Protein AF-A0A947DKU6-F1 (afdb_monomer_lite)

pLDDT: mean 85.79, std 15.65, range [37.53, 97.75]

Foldseek 3Di:
DDDDDDPDDPPPPPVPQDFFDDDPDPLLVVLLVLLLVLLCVLVVDDDPHSRSVLSVQADPDPVSVVSQLVSLLSSLLSCVVVVDDLVSSLSNSCSTSSNRNVPVPDDPVRCVVCVVVSSVSSSVSNVVSVVVVVVVVVCVVVVPD

Organism: NCBI:txid1967444

Radius of gyration: 19.75 Å; chains: 1; bounding box: 64×48×49 Å

Secondary structure (DSSP, 8-state):
------------------PPPPPSSHHHHHHHHHHHHHHHHHHT---SSHHHHHHHH--SSTTTHHHHHHHHHHHHHHHHHTT--HHHHHHHHTTSHHHHHHHHT--HHHHHHHHHHHHHHHHHHHHHHHHHHHHHHHHHHHT--

Sequence (145 aa):
MAKSPKAGKETTSEEALLLPREPDTEKGQQAREQYLVLAKAALRVNFEDYQTLFQAYASEDPEDQQTAQQLDRTVAQVALQAGHSPRQVIQFVAQGPYVQCETRAQSPEEKKAALPKLLHYAKTQVDTAQKQRYTEYANAVTGKI

Structure (mmCIF, N/CA/C/O backbone):
data_AF-A0A947DKU6-F1
#
_entry.id   AF-A0A947DKU6-F1
#
loop_
_atom_site.group_PDB
_atom_site.id
_atom_site.type_symbol
_atom_site.label_atom_id
_atom_site.label_alt_id
_atom_site.label_comp_id
_atom_site.label_asym_id
_atom_site.label_entity_id
_atom_site.label_seq_id
_atom_site.pdbx_PDB_ins_code
_atom_site.Cartn_x
_atom_site.Cartn_y
_atom_site.Cartn_z
_atom_site.occupancy
_atom_site.B_iso_or_equiv
_atom_site.auth_seq_id
_atom_site.auth_comp_id
_atom_site.auth_asym_id
_atom_site.auth_atom_id
_atom_site.pdbx_PDB_model_num
ATOM 1 N N . MET A 1 1 ? 51.455 34.881 -19.387 1.00 43.91 1 MET A N 1
ATOM 2 C CA . MET A 1 1 ? 50.533 34.286 -18.397 1.00 43.91 1 MET A CA 1
ATOM 3 C C . MET A 1 1 ? 49.119 34.708 -18.749 1.00 43.91 1 MET A C 1
ATOM 5 O O . MET A 1 1 ? 48.793 35.871 -18.569 1.00 43.91 1 MET A O 1
ATOM 9 N N . ALA A 1 2 ? 48.314 33.801 -19.295 1.00 40.31 2 ALA A N 1
ATOM 10 C CA . ALA A 1 2 ? 46.903 34.047 -19.571 1.00 40.31 2 ALA A CA 1
ATOM 11 C C . ALA A 1 2 ? 46.088 33.027 -18.769 1.00 40.31 2 ALA A C 1
ATOM 13 O O . ALA A 1 2 ? 46.203 31.824 -18.988 1.00 40.31 2 ALA A O 1
ATOM 14 N N . LYS A 1 3 ? 45.325 33.519 -17.787 1.00 47.53 3 LYS A N 1
ATOM 15 C CA . LYS A 1 3 ? 44.269 32.754 -17.120 1.00 47.53 3 LYS A CA 1
ATOM 16 C C . LYS A 1 3 ? 43.118 32.594 -18.112 1.00 47.53 3 LYS A C 1
ATOM 18 O O . LYS A 1 3 ? 42.716 33.565 -18.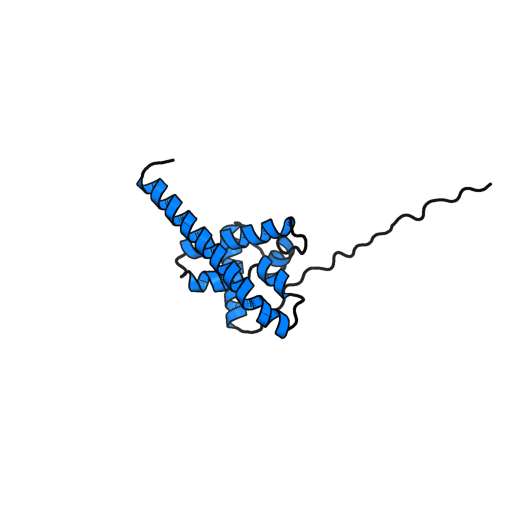745 1.00 47.53 3 LYS A O 1
ATOM 23 N N . SER A 1 4 ? 42.571 31.393 -18.215 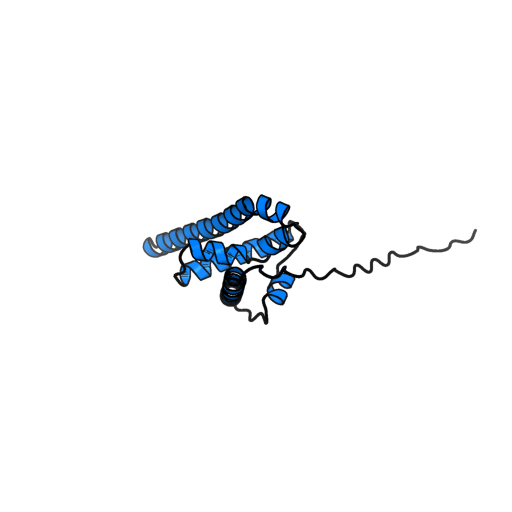1.00 43.34 4 SER A N 1
ATOM 24 C CA . SER A 1 4 ? 41.264 31.147 -18.824 1.00 43.34 4 SER A CA 1
ATOM 25 C C . SER A 1 4 ? 40.471 30.166 -17.960 1.00 43.34 4 SER A C 1
ATOM 27 O O . SER A 1 4 ? 41.077 29.416 -17.189 1.00 43.34 4 SER A O 1
ATOM 29 N N . PRO A 1 5 ? 39.134 30.281 -17.969 1.00 46.38 5 PRO A N 1
ATOM 30 C CA . PRO A 1 5 ? 38.310 30.059 -16.793 1.00 46.38 5 PRO A CA 1
ATOM 31 C C . PRO A 1 5 ? 37.627 28.689 -16.772 1.00 46.38 5 PRO A C 1
ATOM 33 O O . PRO A 1 5 ? 37.525 27.996 -17.778 1.00 46.38 5 PRO A O 1
ATOM 36 N N . LYS A 1 6 ? 37.157 28.346 -15.566 1.00 47.34 6 LYS A N 1
ATOM 37 C CA . LYS A 1 6 ? 36.230 27.264 -15.207 1.00 47.34 6 LYS A CA 1
ATOM 38 C C . LYS A 1 6 ? 35.269 26.876 -16.342 1.00 47.34 6 LYS A C 1
ATOM 40 O O . LYS A 1 6 ? 34.388 27.659 -16.684 1.00 47.34 6 LYS A O 1
ATOM 45 N N . ALA A 1 7 ? 35.358 25.627 -16.794 1.00 44.19 7 ALA A N 1
ATOM 46 C CA . ALA A 1 7 ? 34.218 24.934 -17.379 1.00 44.19 7 ALA A CA 1
ATOM 47 C C . ALA A 1 7 ? 33.264 24.566 -16.232 1.00 44.19 7 ALA A C 1
ATOM 49 O O . ALA A 1 7 ? 33.600 23.767 -15.352 1.00 44.19 7 ALA A O 1
ATOM 50 N N . GLY A 1 8 ? 32.124 25.254 -16.184 1.00 37.94 8 GLY A N 1
ATOM 51 C CA . GLY A 1 8 ? 31.029 24.951 -15.277 1.00 37.94 8 GLY A CA 1
ATOM 52 C C . GLY A 1 8 ? 30.414 23.600 -15.623 1.00 37.94 8 GLY A C 1
ATOM 53 O O . GLY A 1 8 ? 30.240 23.268 -16.790 1.00 37.94 8 GLY A O 1
ATOM 54 N N . LYS A 1 9 ? 30.113 22.827 -14.580 1.00 46.19 9 LYS A N 1
ATOM 55 C CA . LYS A 1 9 ? 29.229 21.666 -14.636 1.00 46.19 9 LYS A CA 1
ATOM 56 C C . LYS A 1 9 ? 27.853 22.126 -15.120 1.00 46.19 9 LYS A C 1
ATOM 58 O O . LYS A 1 9 ? 27.138 22.765 -14.356 1.00 46.19 9 LYS A O 1
ATOM 63 N N . GLU A 1 10 ? 27.477 21.766 -16.335 1.00 37.53 10 GLU A N 1
ATOM 64 C CA . GLU A 1 10 ? 26.069 21.648 -16.708 1.00 37.53 10 GLU A CA 1
ATOM 65 C C . GLU A 1 10 ? 25.653 20.205 -16.417 1.00 37.53 10 GLU A C 1
ATOM 67 O O . GLU A 1 10 ? 25.705 19.318 -17.262 1.00 37.53 10 GLU A O 1
ATOM 72 N N . THR A 1 11 ? 25.321 19.942 -15.153 1.00 42.22 11 THR A N 1
ATOM 73 C CA . THR A 1 11 ? 24.482 18.800 -14.788 1.00 42.22 11 THR A CA 1
ATOM 74 C C . THR A 1 11 ? 23.055 19.147 -15.185 1.00 42.22 11 THR A C 1
ATOM 76 O O . THR A 1 11 ? 22.275 19.622 -14.363 1.00 42.22 11 THR A O 1
ATOM 79 N N . THR A 1 12 ? 22.716 18.931 -16.452 1.00 39.84 12 THR A N 1
ATOM 80 C CA . THR A 1 12 ? 21.324 18.707 -16.843 1.00 39.84 12 THR A CA 1
ATOM 81 C C . THR A 1 12 ? 21.003 17.271 -16.444 1.00 39.84 12 THR A C 1
ATOM 83 O O . THR A 1 12 ? 21.076 16.352 -17.254 1.00 39.84 12 THR A O 1
ATOM 86 N N . SER A 1 13 ? 20.752 17.059 -15.150 1.00 43.56 13 SER A N 1
ATOM 87 C CA . SER A 1 13 ? 20.073 15.850 -14.697 1.00 43.56 13 SER A CA 1
ATOM 88 C C . SER A 1 13 ? 18.640 15.977 -15.189 1.00 43.56 13 SER A C 1
ATOM 90 O O . SER A 1 13 ? 17.803 16.600 -14.545 1.00 43.56 13 SER A O 1
ATOM 92 N N . GLU A 1 14 ? 18.393 15.478 -16.394 1.00 43.66 14 GLU A N 1
ATOM 93 C CA . GLU A 1 14 ? 17.062 15.082 -16.823 1.00 43.66 14 GLU A CA 1
ATOM 94 C C . GLU A 1 14 ? 16.603 14.046 -15.792 1.00 43.66 14 GLU A C 1
ATOM 96 O O . GLU A 1 14 ? 17.070 12.908 -15.789 1.00 43.66 14 GLU A O 1
ATOM 101 N N . GLU A 1 15 ? 15.841 14.500 -14.798 1.00 51.62 15 GLU A N 1
ATOM 102 C CA . GLU A 1 15 ? 15.325 13.668 -13.719 1.00 51.62 15 GLU A CA 1
ATOM 103 C C . GLU A 1 15 ? 14.424 12.624 -14.376 1.00 51.62 15 GLU A C 1
ATOM 105 O O . GLU A 1 15 ? 13.306 12.915 -14.803 1.00 51.62 15 GLU A O 1
ATOM 110 N N . ALA A 1 16 ? 14.984 11.435 -14.607 1.00 61.72 16 ALA A N 1
ATOM 111 C CA . ALA A 1 16 ? 14.320 10.376 -15.339 1.00 61.72 16 ALA A CA 1
ATOM 112 C C . ALA A 1 16 ? 13.010 10.054 -14.620 1.00 61.72 16 ALA A C 1
ATOM 114 O O . ALA A 1 16 ? 13.023 9.521 -13.511 1.00 61.72 16 ALA A O 1
ATOM 115 N N . LEU A 1 17 ? 11.882 10.402 -15.245 1.00 72.50 17 LEU A N 1
ATOM 116 C CA . LEU A 1 17 ? 10.562 10.248 -14.645 1.00 72.50 17 LEU A CA 1
ATOM 117 C C . LEU A 1 17 ? 10.381 8.805 -14.156 1.00 72.50 17 LEU A C 1
ATOM 119 O O . LEU A 1 17 ? 10.404 7.850 -14.941 1.00 72.50 17 LEU A O 1
ATOM 123 N N . LEU A 1 18 ? 10.198 8.642 -12.843 1.00 82.44 18 LEU A N 1
ATOM 124 C CA . LEU A 1 18 ? 9.899 7.350 -12.242 1.00 82.44 18 LEU A CA 1
ATOM 125 C C . LEU A 1 18 ? 8.496 6.928 -12.688 1.00 82.44 18 LEU A C 1
ATOM 127 O O . LEU A 1 18 ? 7.486 7.478 -12.254 1.00 82.44 18 LEU A O 1
ATOM 131 N N . LEU A 1 19 ? 8.435 5.952 -13.592 1.00 88.06 19 LEU A N 1
ATOM 132 C CA . LEU A 1 19 ? 7.178 5.397 -14.083 1.00 88.06 19 LEU A CA 1
ATOM 133 C C . LEU A 1 19 ? 6.838 4.100 -13.347 1.00 88.06 19 LEU A C 1
ATOM 135 O O . LEU A 1 19 ? 7.703 3.220 -13.246 1.00 88.06 19 LEU A O 1
ATOM 139 N N . PRO A 1 20 ? 5.594 3.943 -12.861 1.00 86.62 20 PRO A N 1
ATOM 140 C CA . PRO A 1 20 ? 5.172 2.690 -12.268 1.00 86.62 20 PRO A CA 1
ATOM 141 C C . PRO A 1 20 ? 5.102 1.607 -13.343 1.00 86.62 20 PRO A C 1
ATOM 143 O O . PRO A 1 20 ? 4.713 1.847 -14.485 1.00 86.62 20 PRO A O 1
ATOM 146 N N . ARG A 1 21 ? 5.436 0.375 -12.967 1.00 84.75 21 ARG A N 1
ATOM 147 C CA . ARG A 1 21 ? 5.227 -0.781 -13.840 1.00 84.75 21 ARG A CA 1
ATOM 148 C C . ARG A 1 21 ? 3.734 -1.088 -13.942 1.00 84.75 21 ARG A C 1
ATOM 150 O O . ARG A 1 21 ? 3.037 -1.028 -12.934 1.00 84.75 21 ARG A O 1
ATOM 157 N N . GLU A 1 22 ? 3.232 -1.467 -15.111 1.00 87.12 22 GLU A N 1
ATOM 158 C CA . GLU A 1 22 ? 1.838 -1.913 -15.252 1.00 87.12 22 GLU A CA 1
ATOM 159 C C . GLU A 1 22 ? 1.583 -3.253 -14.535 1.00 87.12 22 GLU A C 1
ATOM 161 O O . GLU A 1 22 ? 2.469 -4.118 -14.515 1.00 87.12 22 GLU A O 1
ATOM 166 N N . PRO A 1 23 ? 0.406 -3.472 -13.917 1.00 88.50 23 PRO A N 1
ATOM 167 C CA . PRO A 1 23 ? 0.100 -4.745 -13.284 1.00 88.50 23 PRO A CA 1
ATOM 168 C C . PRO A 1 23 ? -0.060 -5.832 -14.346 1.00 88.50 23 PRO A C 1
ATOM 170 O O . PRO A 1 23 ? -0.807 -5.675 -15.306 1.00 88.50 23 PRO A O 1
ATOM 173 N N . ASP A 1 24 ? 0.567 -6.987 -14.119 1.00 87.12 24 ASP A N 1
ATOM 174 C CA . ASP A 1 24 ? 0.545 -8.101 -15.077 1.00 87.12 24 ASP A CA 1
ATOM 175 C C . ASP A 1 24 ? -0.822 -8.839 -15.118 1.00 87.12 24 ASP A C 1
ATOM 177 O O . ASP A 1 24 ? -1.012 -9.764 -15.905 1.00 87.12 24 ASP A O 1
ATOM 181 N N . THR A 1 25 ? -1.771 -8.497 -14.232 1.00 91.31 25 THR A N 1
ATOM 182 C CA . THR A 1 25 ? -3.065 -9.194 -14.085 1.00 91.31 25 THR A CA 1
ATOM 183 C C . THR A 1 25 ? -4.204 -8.230 -13.758 1.00 91.31 25 THR A C 1
ATOM 185 O O . THR A 1 25 ? -3.990 -7.230 -13.074 1.00 91.31 25 THR A O 1
ATOM 188 N N . GLU A 1 26 ? -5.435 -8.594 -14.131 1.00 93.00 26 GLU A N 1
ATOM 189 C CA . GLU A 1 26 ? -6.659 -7.841 -13.801 1.00 93.00 26 GLU A CA 1
ATOM 190 C C . GLU A 1 26 ? -6.831 -7.639 -12.286 1.00 93.00 26 GLU A C 1
ATOM 192 O O . GLU A 1 26 ? -7.139 -6.548 -11.819 1.00 93.00 26 GLU A O 1
ATOM 197 N N . LYS A 1 27 ? -6.534 -8.667 -11.478 1.00 91.19 27 LYS A N 1
ATOM 198 C CA . LYS A 1 27 ? -6.553 -8.543 -10.010 1.00 91.19 27 LYS A CA 1
ATOM 199 C C . LYS A 1 27 ? -5.544 -7.511 -9.503 1.00 91.19 27 LYS A C 1
ATOM 201 O O . LYS A 1 27 ? -5.812 -6.833 -8.516 1.00 91.19 27 LYS A O 1
ATOM 206 N N . GLY A 1 28 ? -4.387 -7.403 -10.158 1.00 91.81 28 GLY A N 1
ATOM 207 C CA . GLY A 1 28 ? -3.390 -6.375 -9.864 1.00 91.81 28 GLY A CA 1
ATOM 208 C C . GLY A 1 28 ? -3.879 -4.972 -10.226 1.00 91.81 28 GLY A C 1
ATOM 209 O O . GLY A 1 28 ? -3.681 -4.048 -9.443 1.00 91.81 28 GLY A O 1
ATOM 210 N N . GLN A 1 29 ? -4.571 -4.829 -11.360 1.00 94.94 29 GLN A N 1
ATOM 211 C CA . GLN A 1 29 ? -5.202 -3.570 -11.777 1.00 94.94 29 GLN A CA 1
ATOM 212 C C . GLN A 1 29 ? -6.271 -3.129 -10.776 1.00 94.94 29 GLN A C 1
ATOM 214 O O . GLN A 1 29 ? -6.179 -2.034 -10.229 1.00 94.94 29 GLN A O 1
ATOM 219 N N . GLN A 1 30 ? -7.193 -4.024 -10.416 1.00 96.12 30 GLN A N 1
ATOM 220 C CA . GLN A 1 30 ? -8.218 -3.748 -9.406 1.00 96.12 30 GLN A CA 1
ATOM 221 C C . GLN A 1 30 ? -7.596 -3.363 -8.057 1.00 96.12 30 GLN A C 1
ATOM 223 O O . GLN A 1 30 ? -8.024 -2.402 -7.426 1.00 96.12 30 GLN A O 1
ATOM 228 N N . ALA A 1 31 ? -6.555 -4.071 -7.605 1.00 95.38 31 ALA A N 1
ATOM 229 C CA . ALA A 1 31 ? -5.871 -3.726 -6.359 1.00 95.38 31 ALA A CA 1
ATOM 230 C C . ALA A 1 31 ? -5.218 -2.333 -6.414 1.00 95.38 31 ALA A C 1
ATOM 232 O O . ALA A 1 31 ? -5.214 -1.629 -5.404 1.00 95.38 31 ALA A O 1
ATOM 233 N N . ARG A 1 32 ? -4.691 -1.923 -7.575 1.00 96.38 32 ARG A N 1
ATOM 234 C CA . ARG A 1 32 ? -4.090 -0.599 -7.785 1.00 96.38 32 ARG A CA 1
ATOM 235 C C . ARG A 1 32 ? -5.140 0.503 -7.774 1.00 96.38 32 ARG A C 1
ATOM 237 O O . ARG A 1 32 ? -4.932 1.528 -7.133 1.00 96.38 32 ARG A O 1
ATOM 244 N N . GLU A 1 33 ? -6.270 0.283 -8.434 1.00 96.75 33 GLU A N 1
ATOM 245 C CA . GLU A 1 33 ? -7.404 1.208 -8.400 1.00 96.75 33 GLU A CA 1
ATOM 246 C C . GLU A 1 33 ? -7.912 1.396 -6.968 1.00 96.75 33 GLU A C 1
ATOM 248 O O . GLU A 1 33 ? -8.091 2.526 -6.515 1.00 96.75 33 GLU A O 1
ATOM 253 N N . GLN A 1 34 ? -8.062 0.299 -6.217 1.00 97.44 34 GLN A N 1
ATOM 254 C CA . GLN A 1 34 ? -8.452 0.364 -4.807 1.00 97.44 34 GLN A CA 1
ATOM 255 C C . GLN A 1 34 ? -7.410 1.099 -3.962 1.00 97.44 34 GLN A C 1
ATOM 257 O O . GLN A 1 34 ? -7.773 1.941 -3.143 1.00 97.44 34 GLN A O 1
ATOM 262 N N . TYR A 1 35 ? -6.119 0.842 -4.185 1.00 97.75 35 TYR A N 1
ATOM 263 C CA . TYR A 1 35 ? -5.057 1.582 -3.511 1.00 97.75 35 TYR A CA 1
ATOM 264 C C . TYR A 1 35 ? -5.154 3.088 -3.790 1.00 97.75 35 TYR A C 1
ATOM 266 O O . TYR A 1 35 ? -5.110 3.882 -2.854 1.00 97.75 35 TYR A O 1
ATOM 274 N N . LEU A 1 36 ? -5.355 3.490 -5.049 1.00 97.56 36 LEU A N 1
ATOM 275 C CA . LEU A 1 36 ? -5.510 4.894 -5.429 1.00 97.56 36 LEU A CA 1
ATOM 276 C C . LEU A 1 36 ? -6.718 5.543 -4.734 1.00 97.56 36 LEU A C 1
ATOM 278 O O . LEU A 1 36 ? -6.595 6.644 -4.201 1.00 97.56 36 LEU A O 1
ATOM 282 N N . VAL A 1 37 ? -7.871 4.867 -4.690 1.00 97.00 37 VAL A N 1
ATOM 283 C CA . VAL A 1 37 ? -9.067 5.356 -3.978 1.00 97.00 37 VAL A CA 1
ATOM 284 C C . VAL A 1 37 ? -8.772 5.572 -2.492 1.00 97.00 37 VAL A C 1
ATOM 286 O O . VAL A 1 37 ? -9.095 6.624 -1.936 1.00 97.00 37 VAL A O 1
ATOM 289 N N . LEU A 1 38 ? -8.115 4.605 -1.852 1.00 97.31 38 LEU A N 1
ATOM 290 C CA . LEU A 1 38 ? -7.755 4.685 -0.438 1.00 97.31 38 LEU A CA 1
ATOM 291 C C . LEU A 1 38 ? -6.709 5.775 -0.170 1.00 97.31 38 LEU A C 1
ATOM 293 O O . LEU A 1 38 ? -6.820 6.486 0.826 1.00 97.31 38 LEU A O 1
ATOM 297 N N . ALA A 1 39 ? -5.734 5.955 -1.061 1.00 96.88 39 ALA A N 1
ATOM 298 C CA . ALA A 1 39 ? -4.732 7.014 -0.969 1.00 96.88 39 ALA A CA 1
ATOM 299 C C . ALA A 1 39 ? -5.363 8.407 -1.090 1.00 96.88 39 ALA A C 1
ATOM 301 O O . ALA A 1 39 ? -5.047 9.290 -0.293 1.00 96.88 39 ALA A O 1
ATOM 302 N N . LYS A 1 40 ? -6.319 8.596 -2.010 1.00 96.19 40 LYS A N 1
ATOM 303 C CA . LYS A 1 40 ? -7.099 9.842 -2.111 1.00 96.19 40 LYS A CA 1
ATOM 304 C C . LYS A 1 40 ? -7.852 10.141 -0.816 1.00 96.19 40 LYS A C 1
ATOM 306 O O . LYS A 1 40 ? -7.825 11.271 -0.332 1.00 96.19 40 LYS A O 1
ATOM 311 N N . ALA A 1 41 ? -8.484 9.124 -0.226 1.00 94.56 41 ALA A N 1
ATOM 312 C CA . ALA A 1 41 ? -9.189 9.262 1.046 1.00 94.56 41 ALA A CA 1
ATOM 313 C C . ALA A 1 41 ? -8.235 9.583 2.213 1.00 94.56 41 ALA A C 1
ATOM 315 O O . ALA A 1 41 ? -8.540 10.449 3.033 1.00 94.56 41 ALA A O 1
ATOM 316 N N . ALA A 1 42 ? -7.073 8.927 2.261 1.00 93.62 42 ALA A N 1
ATOM 317 C CA . ALA A 1 42 ? -6.045 9.129 3.278 1.00 93.62 42 ALA A CA 1
ATOM 318 C C . ALA A 1 42 ? -5.438 10.537 3.231 1.00 93.62 42 ALA A C 1
ATOM 320 O O . ALA A 1 42 ? -5.320 11.199 4.260 1.00 93.62 42 ALA A O 1
ATOM 321 N N . LEU A 1 43 ? -5.076 11.000 2.035 1.00 93.19 43 LEU A N 1
ATOM 322 C CA . LEU A 1 43 ? -4.390 12.275 1.831 1.00 93.19 43 LEU A CA 1
ATOM 323 C C . LEU A 1 43 ? -5.348 13.465 1.749 1.00 93.19 43 LEU A C 1
ATOM 325 O O . LEU A 1 43 ? -4.914 14.603 1.892 1.00 93.19 43 LEU A O 1
ATOM 329 N N . ARG A 1 44 ? -6.646 13.220 1.518 1.00 91.38 44 ARG A N 1
ATOM 330 C CA . ARG A 1 44 ? -7.645 14.255 1.187 1.00 91.38 44 ARG A CA 1
ATOM 331 C C . ARG A 1 44 ? -7.236 15.096 -0.028 1.00 91.38 44 ARG A C 1
ATOM 333 O O . ARG A 1 44 ? -7.598 16.264 -0.139 1.00 91.38 44 ARG A O 1
ATOM 340 N N . VAL A 1 45 ? -6.492 14.477 -0.940 1.00 90.00 45 VAL A N 1
ATOM 341 C CA . VAL A 1 45 ? -6.022 15.053 -2.201 1.00 90.00 45 VAL A CA 1
ATOM 342 C C . VAL A 1 45 ? -6.591 14.219 -3.338 1.00 90.00 45 VAL A C 1
ATOM 344 O O . VAL A 1 45 ? -6.599 12.989 -3.276 1.00 90.00 45 VAL A O 1
ATOM 347 N N . ASN A 1 46 ? -7.065 14.883 -4.390 1.00 88.50 46 ASN A N 1
ATOM 348 C CA . ASN A 1 46 ? -7.588 14.208 -5.568 1.00 88.50 46 ASN A CA 1
ATOM 349 C C . ASN A 1 46 ? -6.491 14.068 -6.629 1.00 88.50 46 ASN A C 1
ATOM 351 O O . ASN A 1 46 ? -6.363 14.916 -7.507 1.00 88.50 46 ASN A O 1
ATOM 355 N N . PHE A 1 47 ? -5.693 13.006 -6.531 1.00 90.50 47 PHE A N 1
ATOM 356 C CA . PHE A 1 47 ? -4.791 12.607 -7.617 1.00 90.50 47 PHE A CA 1
ATOM 357 C C . PHE A 1 47 ? -5.610 12.233 -8.855 1.00 90.50 47 PHE A C 1
ATOM 359 O O . PHE A 1 47 ? -6.666 11.625 -8.718 1.00 90.50 47 PHE A O 1
ATOM 366 N N . GLU A 1 48 ? -5.170 12.574 -10.059 1.00 90.88 48 GLU A N 1
ATOM 367 C CA . GLU A 1 48 ? -5.912 12.188 -11.266 1.00 90.88 48 GLU A CA 1
ATOM 368 C C . GLU A 1 48 ? -5.849 10.669 -11.463 1.00 90.88 48 GLU A C 1
ATOM 370 O O . GLU A 1 48 ? -6.874 9.982 -11.442 1.00 90.88 48 GLU A O 1
ATOM 375 N N . ASP A 1 49 ? -4.628 10.144 -11.496 1.00 93.75 49 ASP A N 1
ATOM 376 C CA . ASP A 1 49 ? -4.322 8.744 -11.739 1.00 93.75 49 ASP A CA 1
ATOM 377 C C . ASP A 1 49 ? -3.273 8.195 -10.754 1.00 93.75 49 ASP A C 1
ATOM 379 O O . ASP A 1 49 ? -2.753 8.885 -9.868 1.00 93.75 49 ASP A O 1
ATOM 383 N N . TYR A 1 50 ? -2.984 6.900 -10.893 1.00 94.56 50 TYR A N 1
ATOM 384 C CA . TYR A 1 50 ? -1.977 6.232 -10.078 1.00 94.56 50 TYR A CA 1
ATOM 385 C C . TYR A 1 50 ? -0.554 6.690 -10.418 1.00 94.56 50 TYR A C 1
ATOM 387 O O . TYR A 1 50 ? 0.289 6.724 -9.528 1.00 94.56 50 TYR A O 1
ATOM 395 N N . GLN A 1 51 ? -0.272 7.053 -11.672 1.00 94.50 51 GLN A N 1
ATOM 396 C CA . GLN A 1 51 ? 1.061 7.495 -12.078 1.00 94.50 51 GLN A CA 1
ATOM 397 C C . GLN A 1 51 ? 1.460 8.788 -11.364 1.00 94.50 51 GLN A C 1
ATOM 399 O O . GLN A 1 51 ? 2.569 8.879 -10.850 1.00 94.50 51 GLN A O 1
ATOM 404 N N . THR A 1 52 ? 0.541 9.743 -11.258 1.00 93.88 52 THR A N 1
ATOM 405 C CA . THR A 1 52 ? 0.737 11.012 -10.554 1.00 93.88 52 THR A CA 1
ATOM 406 C C . THR A 1 52 ? 0.990 10.775 -9.066 1.00 93.88 52 THR A C 1
ATOM 408 O O . THR A 1 52 ? 1.902 11.361 -8.486 1.00 93.88 52 THR A O 1
ATOM 411 N N . LEU A 1 53 ? 0.223 9.871 -8.441 1.00 95.19 53 LEU A N 1
ATOM 412 C CA . LEU A 1 53 ? 0.462 9.461 -7.054 1.00 95.19 53 LEU A CA 1
ATOM 413 C C . LEU A 1 53 ? 1.835 8.792 -6.895 1.00 95.19 53 LEU A C 1
ATOM 415 O O . LEU A 1 53 ? 2.551 9.075 -5.940 1.00 95.19 53 LEU A O 1
ATOM 419 N N . PHE A 1 54 ? 2.196 7.900 -7.819 1.00 94.56 54 PHE A N 1
ATOM 420 C CA . PHE A 1 54 ? 3.474 7.202 -7.800 1.00 94.56 54 PHE A CA 1
ATOM 421 C C . PHE A 1 54 ? 4.634 8.189 -7.918 1.00 94.56 54 PHE A C 1
ATOM 423 O O . PHE A 1 54 ? 5.514 8.164 -7.074 1.00 94.56 54 PHE A O 1
ATOM 430 N N . GLN A 1 55 ? 4.605 9.106 -8.881 1.00 93.00 55 GLN A N 1
ATOM 431 C CA . GLN A 1 55 ? 5.652 10.114 -9.068 1.00 93.00 55 GLN A CA 1
ATOM 432 C C . GLN A 1 55 ? 5.803 11.052 -7.866 1.00 93.00 55 GLN A C 1
ATOM 434 O O . GLN A 1 55 ? 6.910 11.475 -7.563 1.00 93.00 55 GLN A O 1
ATOM 439 N N . ALA A 1 56 ? 4.711 11.354 -7.159 1.00 91.94 56 ALA A N 1
ATOM 440 C CA . ALA A 1 56 ? 4.752 12.228 -5.990 1.00 91.94 56 ALA A CA 1
ATOM 441 C C . ALA A 1 56 ? 5.359 11.573 -4.733 1.00 91.94 56 ALA A C 1
ATOM 443 O O . ALA A 1 56 ? 5.764 12.289 -3.821 1.00 91.94 56 ALA A O 1
ATOM 444 N N . TYR A 1 57 ? 5.375 10.238 -4.650 1.00 93.19 57 TYR A N 1
ATOM 445 C CA . TYR A 1 57 ? 5.771 9.513 -3.434 1.00 93.19 57 TYR A CA 1
ATOM 446 C C . TYR A 1 57 ? 6.895 8.498 -3.641 1.00 93.19 57 TYR A C 1
ATOM 448 O O . TYR A 1 57 ? 7.570 8.150 -2.677 1.00 93.19 57 TYR A O 1
ATOM 456 N N . ALA A 1 58 ? 7.081 7.972 -4.849 1.00 91.31 58 ALA A N 1
ATOM 457 C CA . ALA A 1 58 ? 8.145 7.028 -5.146 1.00 91.31 58 ALA A CA 1
ATOM 458 C C . ALA A 1 58 ? 9.488 7.755 -5.144 1.00 91.31 58 ALA A C 1
ATOM 460 O O . ALA A 1 58 ? 9.656 8.764 -5.821 1.00 91.31 58 ALA A O 1
ATOM 461 N N . SER A 1 59 ? 10.446 7.199 -4.410 1.00 87.81 59 SER A N 1
ATOM 462 C CA . SER A 1 59 ? 11.830 7.645 -4.436 1.00 87.81 59 SER A CA 1
ATOM 463 C C . SER A 1 59 ? 12.764 6.442 -4.371 1.00 87.81 59 SER A C 1
ATOM 465 O O . SER A 1 59 ? 12.447 5.420 -3.747 1.00 87.81 59 SER A O 1
ATOM 467 N N . GLU A 1 60 ? 13.898 6.552 -5.056 1.00 84.81 60 GLU A N 1
ATOM 468 C CA . GLU A 1 60 ? 15.019 5.617 -4.937 1.00 84.81 60 GLU A CA 1
ATOM 469 C C . GLU A 1 60 ? 15.918 5.991 -3.741 1.00 84.81 60 GLU A C 1
ATOM 471 O O . GLU A 1 60 ? 16.638 5.133 -3.227 1.00 84.81 60 GLU A O 1
ATOM 476 N N . ASP A 1 61 ? 15.809 7.225 -3.232 1.00 86.38 61 ASP A N 1
ATOM 477 C CA . ASP A 1 61 ? 16.581 7.718 -2.095 1.00 86.38 61 ASP A CA 1
ATOM 478 C C . ASP A 1 61 ? 16.007 7.205 -0.757 1.00 86.38 61 ASP A C 1
ATOM 480 O O . ASP A 1 61 ? 14.830 7.432 -0.453 1.00 86.38 61 ASP A O 1
ATOM 484 N N . PRO A 1 62 ? 16.810 6.535 0.098 1.00 82.00 62 PRO A N 1
ATOM 485 C CA . PRO A 1 62 ? 16.321 5.917 1.335 1.00 82.00 62 PRO A CA 1
ATOM 486 C C . PRO A 1 62 ? 15.662 6.877 2.334 1.00 82.00 62 PRO A C 1
ATOM 488 O O . PRO A 1 62 ? 14.798 6.460 3.107 1.00 82.00 62 PRO A O 1
ATOM 491 N N . GLU A 1 63 ? 16.078 8.145 2.349 1.00 80.75 63 GLU A N 1
ATOM 492 C CA . GLU A 1 63 ? 15.503 9.169 3.230 1.00 80.75 63 GLU A CA 1
ATOM 493 C C . GLU A 1 63 ? 14.080 9.540 2.785 1.00 80.75 63 GLU A C 1
ATOM 495 O O . GLU A 1 63 ? 13.177 9.644 3.617 1.00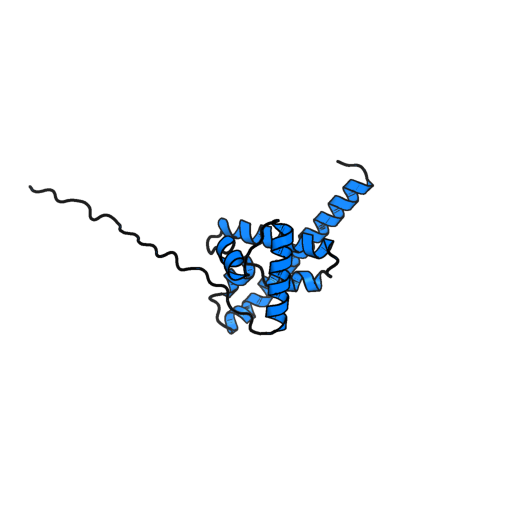 80.75 63 GLU A O 1
ATOM 500 N N . ASP A 1 64 ? 13.844 9.596 1.474 1.00 83.62 64 ASP A N 1
ATOM 501 C CA . ASP A 1 64 ? 12.549 9.937 0.883 1.00 83.62 64 ASP A CA 1
ATOM 502 C C . ASP A 1 64 ? 11.597 8.736 0.793 1.00 83.62 64 ASP A C 1
ATOM 504 O O . ASP A 1 64 ? 10.372 8.901 0.825 1.00 83.62 64 ASP A O 1
ATOM 508 N N . GLN A 1 65 ? 12.128 7.506 0.784 1.00 88.56 65 GLN A N 1
ATOM 509 C CA . GLN A 1 65 ? 11.329 6.276 0.874 1.00 88.56 65 GLN A CA 1
ATOM 510 C C . GLN A 1 65 ? 10.438 6.236 2.123 1.00 88.56 65 GLN A C 1
ATOM 512 O O . GLN A 1 65 ? 9.387 5.588 2.106 1.00 88.56 65 GLN A O 1
ATOM 517 N N . GLN A 1 66 ? 10.813 6.935 3.200 1.00 90.81 66 GLN A N 1
ATOM 518 C CA . GLN A 1 66 ? 9.989 7.031 4.407 1.00 90.81 66 GLN A CA 1
ATOM 519 C C . GLN A 1 66 ? 8.608 7.624 4.112 1.00 90.81 66 GLN A C 1
ATOM 521 O O . GLN A 1 66 ? 7.612 7.179 4.686 1.00 90.81 66 GLN A O 1
ATOM 526 N N . THR A 1 67 ? 8.525 8.570 3.176 1.00 92.25 67 THR A N 1
ATOM 527 C CA . THR A 1 67 ? 7.269 9.218 2.784 1.00 92.25 67 THR A CA 1
ATOM 528 C C . THR A 1 67 ? 6.324 8.221 2.111 1.00 92.25 67 THR A C 1
ATOM 530 O O . THR A 1 67 ? 5.144 8.152 2.464 1.00 92.25 67 THR A O 1
ATOM 533 N N . ALA A 1 68 ? 6.841 7.376 1.211 1.00 93.75 68 ALA A N 1
ATOM 534 C CA . ALA A 1 68 ? 6.072 6.293 0.596 1.00 93.75 68 ALA A CA 1
ATOM 535 C C . ALA A 1 68 ? 5.604 5.263 1.633 1.00 93.75 68 ALA A C 1
ATOM 537 O O . ALA A 1 68 ? 4.444 4.856 1.634 1.00 93.75 68 ALA A O 1
ATOM 538 N N . GLN A 1 69 ? 6.483 4.875 2.561 1.00 94.62 69 GLN A N 1
ATOM 539 C CA . GLN A 1 69 ? 6.136 3.904 3.600 1.00 94.62 69 GLN A CA 1
ATOM 540 C C . GLN A 1 69 ? 5.078 4.443 4.573 1.00 94.62 69 GLN A C 1
ATOM 542 O O . GLN A 1 69 ? 4.197 3.703 5.019 1.00 94.62 69 GLN A O 1
ATOM 547 N N . GLN A 1 70 ? 5.134 5.737 4.893 1.00 94.69 70 GLN A N 1
ATOM 548 C CA . GLN A 1 70 ? 4.132 6.395 5.724 1.00 94.69 70 GLN A CA 1
ATOM 549 C C . GLN A 1 70 ? 2.779 6.495 5.005 1.00 94.69 70 GLN A C 1
ATOM 551 O O . GLN A 1 70 ? 1.734 6.307 5.640 1.00 94.69 70 GLN A O 1
ATOM 556 N N . LEU A 1 71 ? 2.779 6.742 3.691 1.00 95.75 71 LEU A N 1
ATOM 557 C CA . LEU A 1 71 ? 1.567 6.669 2.878 1.00 95.75 71 LEU A CA 1
ATOM 558 C C . LEU A 1 71 ? 0.966 5.256 2.920 1.00 95.75 71 LEU A C 1
ATOM 560 O O . LEU A 1 71 ? -0.210 5.122 3.255 1.00 95.75 71 LEU A O 1
ATOM 564 N N . ASP A 1 72 ? 1.768 4.216 2.680 1.00 96.56 72 ASP A N 1
ATOM 565 C CA . ASP A 1 72 ? 1.334 2.812 2.706 1.00 96.56 72 ASP A CA 1
ATOM 566 C C . ASP A 1 72 ? 0.679 2.440 4.050 1.00 96.56 72 ASP A C 1
ATOM 568 O O . ASP A 1 72 ? -0.382 1.806 4.093 1.00 96.56 72 ASP A O 1
ATOM 572 N N . ARG A 1 73 ? 1.261 2.898 5.167 1.00 95.88 73 ARG A N 1
ATOM 573 C CA . ARG A 1 73 ? 0.691 2.727 6.513 1.00 95.88 73 ARG A CA 1
ATOM 574 C C . ARG A 1 73 ? -0.643 3.449 6.684 1.00 95.88 73 ARG A C 1
ATOM 576 O O . ARG A 1 73 ? -1.577 2.888 7.258 1.00 95.88 73 ARG A O 1
ATOM 583 N N . THR A 1 74 ? -0.739 4.683 6.197 1.00 95.56 74 THR A N 1
ATOM 584 C CA . THR A 1 74 ? -1.961 5.494 6.301 1.00 95.56 74 THR A CA 1
ATOM 585 C C . THR A 1 74 ? -3.083 4.883 5.460 1.00 95.56 74 THR A C 1
ATOM 587 O O . THR A 1 74 ? -4.211 4.743 5.932 1.00 95.56 74 THR A O 1
ATOM 590 N N . VAL A 1 75 ? -2.766 4.419 4.249 1.00 97.19 75 VAL A N 1
ATOM 591 C CA . VAL A 1 75 ? -3.687 3.659 3.395 1.00 97.19 75 VAL A CA 1
ATOM 592 C C . VAL A 1 75 ? -4.154 2.389 4.099 1.00 97.19 75 VAL A C 1
ATOM 594 O O . VAL A 1 75 ? -5.354 2.111 4.112 1.00 97.19 75 VAL A O 1
ATOM 597 N N . ALA A 1 76 ? -3.248 1.646 4.742 1.00 97.12 76 ALA A N 1
ATOM 598 C CA . ALA A 1 76 ? -3.620 0.461 5.506 1.00 97.12 76 ALA A CA 1
ATOM 599 C C . ALA A 1 76 ? -4.608 0.789 6.637 1.00 97.12 76 ALA A C 1
ATOM 601 O O . ALA A 1 76 ? -5.595 0.073 6.821 1.00 97.12 76 ALA A O 1
ATOM 602 N N . GLN A 1 77 ? -4.386 1.887 7.365 1.00 95.81 77 GLN A N 1
ATOM 603 C CA . GLN A 1 77 ? -5.288 2.348 8.420 1.00 95.81 77 GLN A CA 1
ATOM 604 C C . GLN A 1 77 ? -6.678 2.695 7.873 1.00 95.81 77 GLN A C 1
ATOM 606 O O . GLN A 1 77 ? -7.674 2.180 8.387 1.00 95.81 77 GLN A O 1
ATOM 611 N N . VAL A 1 78 ? -6.749 3.501 6.809 1.00 96.38 78 VAL A N 1
ATOM 612 C CA . VAL A 1 78 ? -8.017 3.893 6.168 1.00 96.38 78 VAL A CA 1
ATOM 613 C C . VAL A 1 78 ? -8.765 2.669 5.642 1.00 96.38 78 VAL A C 1
ATOM 615 O O . VAL A 1 78 ? -9.964 2.532 5.875 1.00 96.38 78 VAL A O 1
ATOM 618 N N . ALA A 1 79 ? -8.067 1.726 5.008 1.00 96.88 79 ALA A N 1
ATOM 619 C CA . ALA A 1 79 ? -8.683 0.514 4.480 1.00 96.88 79 ALA A CA 1
ATOM 620 C C . ALA A 1 79 ? -9.274 -0.371 5.589 1.00 96.88 79 ALA A C 1
ATOM 622 O O . ALA A 1 79 ? -10.394 -0.872 5.473 1.00 96.88 79 ALA A O 1
ATOM 623 N N . LEU A 1 80 ? -8.549 -0.538 6.699 1.00 95.38 80 LEU A N 1
ATOM 624 C CA . LEU A 1 80 ? -9.048 -1.278 7.859 1.00 95.38 80 LEU A CA 1
ATOM 625 C C . LEU A 1 80 ? -10.261 -0.582 8.495 1.00 95.38 80 LEU A C 1
ATOM 627 O O . LEU A 1 80 ? -11.191 -1.260 8.938 1.00 95.38 80 LEU A O 1
ATOM 631 N N . GLN A 1 81 ? -10.263 0.753 8.565 1.00 93.38 81 GLN A N 1
ATOM 632 C CA . GLN A 1 81 ? -11.397 1.541 9.066 1.00 93.38 81 GLN A CA 1
ATOM 633 C C . GLN A 1 81 ? -12.622 1.434 8.148 1.00 93.38 81 GLN A C 1
ATOM 635 O O . GLN A 1 81 ? -13.739 1.333 8.648 1.00 93.38 81 GLN A O 1
ATOM 640 N N . ALA A 1 82 ? -12.410 1.351 6.834 1.00 93.88 82 ALA A N 1
ATOM 641 C CA . ALA A 1 82 ? -13.452 1.106 5.838 1.00 93.88 82 ALA A CA 1
ATOM 642 C C . ALA A 1 82 ? -13.990 -0.344 5.836 1.00 93.88 82 ALA A C 1
ATOM 644 O O . ALA A 1 82 ? -14.889 -0.667 5.065 1.00 93.88 82 ALA A O 1
ATOM 645 N N . GLY A 1 83 ? -13.473 -1.224 6.703 1.00 94.00 83 GLY A N 1
ATOM 646 C CA . GLY A 1 83 ? -13.978 -2.589 6.879 1.00 94.00 83 GLY A CA 1
ATOM 647 C C . GLY A 1 83 ? -13.331 -3.640 5.974 1.00 94.00 83 GLY A C 1
ATOM 648 O O . GLY A 1 83 ? -13.778 -4.788 5.966 1.00 94.00 83 GLY A O 1
ATOM 649 N N . HIS A 1 84 ? -12.266 -3.300 5.243 1.00 96.44 84 HIS A N 1
ATOM 650 C CA . HIS A 1 84 ? -11.530 -4.290 4.458 1.00 96.44 84 HIS A CA 1
ATOM 651 C C . HIS A 1 84 ? -10.815 -5.300 5.362 1.00 96.44 84 HIS A C 1
ATOM 653 O O . HIS A 1 84 ? -10.248 -4.958 6.405 1.00 96.44 84 HIS A O 1
ATOM 659 N N . SER A 1 85 ? -10.803 -6.567 4.941 1.00 95.69 85 SER A N 1
ATOM 660 C CA . SER A 1 85 ? -10.082 -7.611 5.671 1.00 95.69 85 SER A CA 1
ATOM 661 C C . SER A 1 85 ? -8.563 -7.401 5.576 1.00 95.69 85 SER A C 1
ATOM 663 O O . SER A 1 85 ? -8.079 -6.967 4.528 1.00 95.69 85 SER A O 1
ATOM 665 N N . PRO A 1 86 ? -7.766 -7.789 6.593 1.00 94.75 86 PRO A N 1
ATOM 666 C CA . PRO A 1 86 ? -6.309 -7.612 6.567 1.00 94.75 86 PRO A CA 1
ATOM 667 C C . PRO A 1 86 ? -5.646 -8.206 5.321 1.00 94.75 86 PRO A C 1
ATOM 669 O O . PRO A 1 86 ? -4.728 -7.623 4.755 1.00 94.75 86 PRO A O 1
ATOM 672 N N . ARG A 1 87 ? -6.164 -9.342 4.839 1.00 94.31 87 ARG A N 1
ATOM 673 C CA . ARG A 1 87 ? -5.686 -9.991 3.615 1.00 94.31 87 ARG A CA 1
ATOM 674 C C . ARG A 1 87 ? -5.884 -9.122 2.370 1.00 94.31 87 ARG A C 1
ATOM 676 O O . ARG A 1 87 ? -4.995 -9.096 1.527 1.00 94.31 87 ARG A O 1
ATOM 683 N N . GLN A 1 88 ? -7.019 -8.431 2.251 1.00 95.06 88 GLN A N 1
ATOM 684 C CA . GLN A 1 88 ? -7.260 -7.486 1.154 1.00 95.06 88 GLN A CA 1
ATOM 685 C C . GLN A 1 88 ? -6.352 -6.265 1.283 1.00 95.06 88 GLN A C 1
ATOM 687 O O . GLN A 1 88 ? -5.734 -5.860 0.306 1.00 95.06 88 GLN A O 1
ATOM 692 N N . VAL A 1 89 ? -6.194 -5.731 2.498 1.00 96.56 89 VAL A N 1
ATOM 693 C CA . VAL A 1 89 ? -5.333 -4.563 2.725 1.00 96.56 89 VAL A CA 1
ATOM 694 C C . VAL A 1 89 ? -3.879 -4.853 2.346 1.00 96.56 89 VAL A C 1
ATOM 696 O O . VAL A 1 89 ? -3.250 -4.020 1.707 1.00 96.56 89 VAL A O 1
ATOM 699 N N . ILE A 1 90 ? -3.361 -6.055 2.630 1.00 95.88 90 ILE A N 1
ATOM 700 C CA . ILE A 1 90 ? -2.023 -6.474 2.172 1.00 95.88 90 ILE A CA 1
ATOM 701 C C . ILE A 1 90 ? -1.907 -6.402 0.642 1.00 95.88 90 ILE A C 1
ATOM 703 O O . ILE A 1 90 ? -0.881 -5.966 0.126 1.00 95.88 90 ILE A O 1
ATOM 707 N N . GLN A 1 91 ? -2.946 -6.812 -0.092 1.00 94.12 91 GLN A N 1
ATOM 708 C CA . GLN A 1 91 ? -2.950 -6.756 -1.557 1.00 94.12 91 GLN A CA 1
ATOM 709 C C . GLN A 1 91 ? -2.973 -5.316 -2.075 1.00 94.12 91 GLN A C 1
ATOM 711 O O . GLN A 1 91 ? -2.308 -5.032 -3.068 1.00 94.12 91 GLN A O 1
ATOM 716 N N . PHE A 1 92 ? -3.690 -4.418 -1.396 1.00 96.12 92 PHE A N 1
ATOM 717 C CA . PHE A 1 92 ? -3.702 -2.995 -1.735 1.00 96.12 92 PHE A CA 1
ATOM 718 C C . PHE A 1 92 ? -2.340 -2.361 -1.461 1.00 96.12 92 PHE A C 1
ATOM 720 O O . PHE A 1 92 ? -1.767 -1.760 -2.358 1.00 96.12 92 PHE A O 1
ATOM 727 N N . VAL A 1 93 ? -1.771 -2.560 -0.268 1.00 96.25 93 VAL A N 1
ATOM 728 C CA . VAL A 1 93 ? -0.452 -2.016 0.110 1.00 96.25 93 VAL A CA 1
ATOM 729 C C . VAL A 1 93 ? 0.668 -2.565 -0.778 1.00 96.25 93 VAL A C 1
ATOM 731 O O . VAL A 1 93 ? 1.633 -1.867 -1.061 1.00 96.25 93 VAL A O 1
ATOM 734 N N . ALA A 1 94 ? 0.535 -3.781 -1.313 1.00 93.50 94 ALA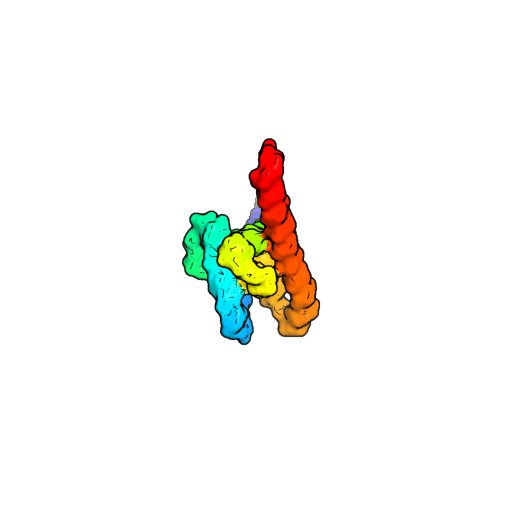 A N 1
ATOM 735 C CA . ALA A 1 94 ? 1.471 -4.294 -2.316 1.00 93.50 94 ALA A CA 1
ATOM 736 C C . ALA A 1 94 ? 1.461 -3.492 -3.641 1.00 93.50 94 ALA A C 1
ATOM 738 O O . ALA A 1 94 ? 2.376 -3.634 -4.450 1.00 93.50 94 ALA A O 1
ATOM 739 N N . GLN A 1 95 ? 0.446 -2.654 -3.873 1.00 94.56 95 GLN A N 1
ATOM 740 C CA . GLN A 1 95 ? 0.387 -1.677 -4.964 1.00 94.56 95 GLN A CA 1
ATOM 741 C C . GLN A 1 95 ? 0.853 -0.278 -4.529 1.00 94.56 95 GLN A C 1
ATOM 743 O O . GLN A 1 95 ? 0.692 0.671 -5.288 1.00 94.56 95 GLN A O 1
ATOM 748 N N . GLY A 1 96 ? 1.424 -0.122 -3.335 1.00 94.69 96 GLY A N 1
ATOM 749 C CA . GLY A 1 96 ? 1.939 1.152 -2.843 1.00 94.69 96 GLY A CA 1
ATOM 750 C C . GLY A 1 96 ? 3.187 1.638 -3.591 1.00 94.69 96 GLY A C 1
ATOM 751 O O . GLY A 1 96 ? 3.926 0.808 -4.138 1.00 94.69 96 GLY A O 1
ATOM 752 N N . PRO A 1 97 ? 3.461 2.959 -3.625 1.00 94.38 97 PRO A N 1
ATOM 753 C CA . PRO A 1 97 ? 4.619 3.519 -4.319 1.00 94.38 97 PRO A CA 1
ATOM 754 C C . PRO A 1 97 ? 5.950 2.918 -3.869 1.00 94.38 97 PRO A C 1
ATOM 756 O O . PRO A 1 97 ? 6.808 2.678 -4.711 1.00 94.38 97 PRO A O 1
ATOM 759 N N . TYR A 1 98 ? 6.102 2.585 -2.581 1.00 94.00 98 TYR A N 1
ATOM 760 C CA . TYR A 1 98 ? 7.317 1.942 -2.072 1.00 94.00 98 TYR A CA 1
ATOM 761 C C . TYR A 1 98 ? 7.548 0.573 -2.730 1.00 94.00 98 TYR A C 1
ATOM 763 O O . TYR A 1 98 ? 8.589 0.325 -3.335 1.00 94.00 98 TYR A O 1
ATOM 771 N N . VAL A 1 99 ? 6.542 -0.307 -2.682 1.00 92.19 99 VAL A N 1
ATOM 772 C CA . VAL A 1 99 ? 6.628 -1.664 -3.248 1.00 92.19 99 VAL A CA 1
ATOM 773 C C . VAL A 1 99 ? 6.803 -1.632 -4.768 1.00 92.19 99 VAL A C 1
ATOM 775 O O . VAL A 1 99 ? 7.545 -2.442 -5.334 1.00 92.19 99 VAL A O 1
ATOM 778 N N . GLN A 1 100 ? 6.124 -0.704 -5.445 1.00 91.75 100 GLN A N 1
ATOM 779 C CA . GLN A 1 100 ? 6.258 -0.551 -6.890 1.00 91.75 100 GLN A CA 1
ATOM 780 C C . GLN A 1 100 ? 7.626 0.023 -7.281 1.00 91.75 100 GLN A C 1
ATOM 782 O O . GLN A 1 100 ? 8.178 -0.427 -8.280 1.00 91.75 100 GLN A O 1
ATOM 787 N N . CYS A 1 101 ? 8.216 0.920 -6.484 1.00 91.12 101 CYS A N 1
ATOM 788 C CA . CYS A 1 101 ? 9.576 1.414 -6.707 1.00 91.12 101 CYS A CA 1
ATOM 789 C C . CYS A 1 101 ? 10.601 0.271 -6.601 1.00 91.12 101 CYS A C 1
ATOM 791 O O . CYS A 1 101 ? 11.360 0.038 -7.540 1.00 91.12 101 CYS A O 1
ATOM 793 N N . GLU A 1 102 ? 10.519 -0.544 -5.541 1.00 88.88 102 GLU A N 1
ATOM 794 C CA . GLU A 1 102 ? 11.424 -1.685 -5.312 1.00 88.88 102 GLU A CA 1
ATOM 795 C C . GLU A 1 102 ? 11.383 -2.735 -6.437 1.00 88.88 102 GLU A C 1
ATOM 797 O O . GLU A 1 102 ? 12.372 -3.418 -6.686 1.00 88.88 102 GLU A O 1
ATOM 802 N N . THR A 1 103 ? 10.241 -2.895 -7.116 1.00 87.50 103 THR A N 1
ATOM 803 C CA . THR A 1 103 ? 10.040 -3.939 -8.143 1.00 87.50 103 THR A CA 1
ATOM 804 C C . THR A 1 103 ? 10.082 -3.436 -9.578 1.00 87.50 103 THR A C 1
ATOM 806 O O . THR A 1 103 ? 10.053 -4.246 -10.507 1.00 87.50 103 THR A O 1
ATOM 809 N N . ARG A 1 104 ? 10.147 -2.117 -9.785 1.00 85.62 104 ARG A N 1
ATOM 810 C CA . ARG A 1 104 ? 10.057 -1.484 -11.106 1.00 85.62 104 ARG A CA 1
ATOM 811 C C . ARG A 1 104 ? 11.153 -1.964 -12.054 1.00 85.62 104 ARG A C 1
ATOM 813 O O . ARG A 1 104 ? 10.843 -2.356 -13.175 1.00 85.62 104 ARG A O 1
ATOM 820 N N . ALA A 1 105 ? 12.405 -1.940 -11.598 1.00 83.62 105 ALA A N 1
ATOM 821 C CA . ALA A 1 105 ? 13.577 -2.288 -12.405 1.00 83.62 105 ALA A CA 1
ATOM 822 C C . ALA A 1 105 ? 13.932 -3.787 -12.370 1.00 83.62 105 ALA A C 1
ATOM 824 O O . ALA A 1 105 ? 14.902 -4.198 -12.999 1.00 83.62 105 ALA A O 1
ATOM 825 N N . GLN A 1 106 ? 13.159 -4.602 -11.645 1.00 85.88 106 GLN A N 1
ATOM 826 C CA . GLN A 1 106 ? 13.458 -6.017 -11.438 1.00 85.88 106 GLN A CA 1
ATOM 827 C C . GLN A 1 106 ? 12.997 -6.891 -12.613 1.00 85.88 106 GLN A C 1
ATOM 829 O O . GLN A 1 106 ? 11.878 -6.747 -13.132 1.00 85.88 106 GLN A O 1
ATOM 834 N N . SER A 1 107 ? 13.824 -7.875 -12.972 1.00 87.25 107 SER A N 1
ATOM 835 C CA . SER A 1 107 ? 13.449 -8.973 -13.864 1.00 87.25 107 SER A CA 1
ATOM 836 C C . SER A 1 107 ? 12.288 -9.798 -13.275 1.00 87.25 107 SER A C 1
ATOM 838 O O . SER A 1 107 ? 12.006 -9.736 -12.072 1.00 87.25 107 SER A O 1
ATOM 840 N N . PRO A 1 108 ? 11.586 -10.613 -14.083 1.00 86.12 108 PRO A N 1
ATOM 841 C CA . PRO A 1 108 ? 10.593 -11.550 -13.563 1.00 86.12 108 PRO A CA 1
ATOM 842 C C . PRO A 1 108 ? 11.140 -12.499 -12.480 1.00 86.12 108 PRO A C 1
ATOM 844 O O . PRO A 1 108 ? 10.425 -12.783 -11.512 1.00 86.12 108 PRO A O 1
ATOM 847 N N . GLU A 1 109 ? 12.386 -12.975 -12.601 1.00 88.50 109 GLU A N 1
ATOM 848 C CA . GLU A 1 109 ? 13.019 -13.813 -11.573 1.00 88.50 109 GLU A CA 1
ATOM 849 C C . GLU A 1 109 ? 13.308 -13.026 -10.290 1.00 88.50 109 GLU A C 1
ATOM 851 O O . GLU A 1 109 ? 12.981 -13.496 -9.198 1.00 88.50 109 GLU A O 1
ATOM 856 N N . GLU A 1 110 ? 13.862 -11.819 -10.414 1.00 88.69 110 GLU A N 1
ATOM 857 C CA . GLU A 1 110 ? 14.166 -10.937 -9.281 1.00 88.69 110 GLU A CA 1
ATOM 858 C C . GLU A 1 110 ? 12.893 -10.546 -8.526 1.00 88.69 110 GLU A C 1
ATOM 860 O O . GLU A 1 110 ? 12.835 -10.658 -7.302 1.00 88.69 110 GLU A O 1
ATOM 865 N N . LYS A 1 111 ? 11.820 -10.218 -9.253 1.00 83.50 111 LYS A N 1
ATOM 866 C CA . LYS A 1 111 ? 10.497 -9.937 -8.682 1.00 83.50 111 LYS A CA 1
ATOM 867 C C . LYS A 1 111 ? 9.954 -11.135 -7.910 1.00 83.50 111 LYS A C 1
ATOM 869 O O . LYS A 1 111 ? 9.422 -10.980 -6.810 1.00 83.50 111 LYS A O 1
ATOM 874 N N . LYS A 1 112 ? 10.090 -12.347 -8.459 1.00 85.94 112 LYS A N 1
ATOM 875 C CA . LYS A 1 112 ? 9.669 -13.580 -7.777 1.00 85.94 112 LYS A CA 1
ATOM 876 C C . LYS A 1 112 ? 1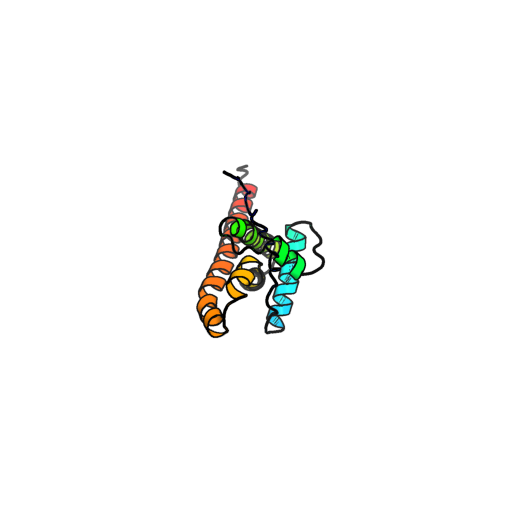0.468 -13.807 -6.490 1.00 85.94 112 LYS A C 1
ATOM 878 O O . LYS A 1 112 ? 9.888 -14.247 -5.499 1.00 85.94 112 LYS A O 1
ATOM 883 N N . ALA A 1 113 ? 11.761 -13.482 -6.493 1.00 89.00 113 ALA A N 1
ATOM 884 C CA . ALA A 1 113 ? 12.623 -13.568 -5.317 1.00 89.00 113 ALA A CA 1
ATOM 885 C C . ALA A 1 113 ? 12.326 -12.474 -4.273 1.00 89.00 113 ALA A C 1
ATOM 887 O O . ALA A 1 113 ? 12.374 -12.747 -3.075 1.00 89.00 113 ALA A O 1
ATOM 888 N N . ALA A 1 114 ? 11.965 -11.262 -4.704 1.00 86.25 114 ALA A N 1
ATOM 889 C CA . ALA A 1 114 ? 11.615 -10.143 -3.828 1.00 86.25 114 ALA A CA 1
ATOM 890 C C . ALA A 1 114 ? 10.201 -10.260 -3.232 1.00 86.25 114 ALA A C 1
ATOM 892 O O . ALA A 1 114 ? 9.932 -9.712 -2.160 1.00 86.25 114 ALA A O 1
ATOM 893 N N . LEU A 1 115 ? 9.298 -11.000 -3.886 1.00 85.31 115 LEU A N 1
ATOM 894 C CA . LEU A 1 115 ? 7.888 -11.107 -3.503 1.00 85.31 115 LEU A CA 1
ATOM 895 C C . LEU A 1 115 ? 7.663 -11.459 -2.017 1.00 85.31 115 LEU A C 1
ATOM 897 O O . LEU A 1 115 ? 6.856 -10.776 -1.384 1.00 85.31 115 LEU A O 1
ATOM 901 N N . PRO A 1 116 ? 8.355 -12.442 -1.402 1.00 90.12 116 PRO A N 1
ATOM 902 C CA . PRO A 1 116 ? 8.183 -12.728 0.023 1.00 90.12 116 PRO A CA 1
ATOM 903 C C . PRO A 1 116 ? 8.538 -11.537 0.924 1.00 90.12 116 PRO A C 1
ATOM 905 O O . PRO A 1 116 ? 7.800 -11.253 1.867 1.00 90.12 116 PRO A O 1
ATOM 908 N N . LYS A 1 117 ? 9.624 -10.809 0.615 1.00 91.44 117 LYS A N 1
ATOM 909 C CA . LYS A 1 117 ? 10.053 -9.612 1.361 1.00 91.44 117 LYS A CA 1
ATOM 910 C C . LYS A 1 117 ? 8.997 -8.510 1.266 1.00 91.44 117 LYS A C 1
ATOM 912 O O . LYS A 1 117 ? 8.646 -7.911 2.278 1.00 91.44 117 LYS A O 1
ATOM 917 N N . LEU A 1 118 ? 8.448 -8.281 0.076 1.00 87.75 118 LEU A N 1
ATOM 918 C CA . LEU A 1 118 ? 7.464 -7.221 -0.168 1.00 87.75 118 LEU A CA 1
ATOM 919 C C . LEU A 1 118 ? 6.092 -7.544 0.433 1.00 87.75 118 LEU A C 1
ATOM 921 O O . LEU A 1 118 ? 5.443 -6.671 1.003 1.00 87.75 118 LEU A O 1
ATOM 925 N N . LEU A 1 119 ? 5.672 -8.812 0.393 1.00 90.00 119 LEU A N 1
ATOM 926 C CA . LEU A 1 119 ? 4.468 -9.259 1.098 1.00 90.00 119 LEU A CA 1
ATOM 927 C C . LEU A 1 119 ? 4.641 -9.174 2.618 1.00 90.00 119 LEU A C 1
ATOM 929 O O . LEU A 1 119 ? 3.703 -8.796 3.320 1.00 90.00 119 LEU A O 1
ATOM 933 N N . HIS A 1 120 ? 5.831 -9.492 3.133 1.00 93.25 120 HIS A N 1
ATOM 934 C CA . HIS A 1 120 ? 6.145 -9.319 4.549 1.00 93.25 120 HIS A CA 1
ATOM 935 C C . HIS A 1 120 ? 6.132 -7.841 4.964 1.00 93.25 120 HIS A C 1
ATOM 937 O O . HIS A 1 120 ? 5.578 -7.506 6.013 1.00 93.25 120 HIS A O 1
ATOM 943 N N . TYR A 1 121 ? 6.672 -6.956 4.123 1.00 95.88 121 TYR A N 1
ATOM 944 C CA . TYR A 1 121 ? 6.578 -5.510 4.302 1.00 95.88 121 TYR A CA 1
ATOM 945 C C . TYR A 1 121 ? 5.113 -5.054 4.369 1.00 95.88 121 TYR A C 1
ATOM 947 O O . TYR A 1 121 ? 4.703 -4.460 5.366 1.00 95.88 121 TYR A O 1
ATOM 955 N N . ALA A 1 122 ? 4.297 -5.407 3.370 1.00 93.12 122 ALA A N 1
ATOM 956 C CA . ALA A 1 122 ? 2.890 -5.016 3.323 1.00 93.12 122 ALA A CA 1
ATOM 957 C C . ALA A 1 122 ? 2.120 -5.534 4.549 1.00 93.12 122 ALA A C 1
ATOM 959 O O . ALA A 1 122 ? 1.377 -4.788 5.185 1.00 93.12 122 ALA A O 1
ATOM 960 N N . LYS A 1 123 ? 2.363 -6.789 4.951 1.00 94.94 123 LYS A N 1
ATOM 961 C CA . LYS A 1 123 ? 1.818 -7.354 6.192 1.00 94.94 123 LYS A CA 1
ATOM 962 C C . LYS A 1 123 ? 2.229 -6.544 7.420 1.00 94.94 123 LYS A C 1
ATOM 964 O O . LYS A 1 123 ? 1.384 -6.272 8.262 1.00 94.94 123 LYS A O 1
ATOM 969 N N . THR A 1 124 ? 3.490 -6.131 7.515 1.00 95.88 124 THR A N 1
ATOM 970 C CA . THR A 1 124 ? 3.983 -5.316 8.634 1.00 95.88 124 THR A CA 1
ATOM 971 C C . THR A 1 124 ? 3.266 -3.969 8.721 1.00 95.88 124 THR A C 1
ATOM 973 O O . THR A 1 124 ? 2.916 -3.547 9.826 1.00 95.88 124 THR A O 1
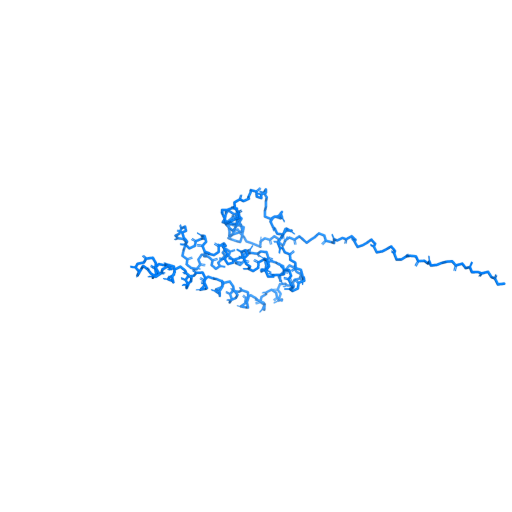ATOM 976 N N . GLN A 1 125 ? 2.977 -3.321 7.586 1.00 94.12 125 GLN A N 1
ATOM 977 C CA . GLN A 1 125 ? 2.197 -2.078 7.576 1.00 94.12 125 GLN A CA 1
ATOM 978 C C . GLN A 1 125 ? 0.773 -2.304 8.097 1.00 94.12 125 GLN A C 1
ATOM 980 O O . GLN A 1 125 ? 0.296 -1.554 8.950 1.00 94.12 125 GLN A O 1
ATOM 985 N N . VAL A 1 126 ? 0.125 -3.389 7.663 1.00 94.44 126 VAL A N 1
ATOM 986 C CA . VAL A 1 126 ? -1.221 -3.760 8.127 1.00 94.44 126 VAL A CA 1
ATOM 987 C C . VAL A 1 126 ? -1.235 -4.104 9.616 1.00 94.44 126 VAL A C 1
ATOM 989 O O . VAL A 1 126 ? -2.062 -3.568 10.350 1.00 94.44 126 VAL A O 1
ATOM 992 N N . ASP A 1 127 ? -0.307 -4.937 10.088 1.00 94.44 127 ASP A N 1
ATOM 993 C CA . ASP A 1 127 ? -0.199 -5.315 11.503 1.00 94.44 127 ASP A CA 1
ATOM 994 C C . ASP A 1 127 ? 0.040 -4.078 12.387 1.00 94.44 127 ASP A C 1
ATOM 996 O O . ASP A 1 127 ? -0.520 -3.957 13.479 1.00 94.44 127 ASP A O 1
ATOM 1000 N N . THR A 1 128 ? 0.854 -3.134 11.911 1.00 93.50 128 THR A N 1
ATOM 1001 C CA . THR A 1 128 ? 1.124 -1.874 12.613 1.00 93.50 128 THR A CA 1
ATOM 1002 C C . THR A 1 128 ? -0.127 -1.000 12.689 1.00 93.50 128 THR A C 1
ATOM 1004 O O . THR A 1 128 ? -0.473 -0.531 13.776 1.00 93.50 128 THR A O 1
ATOM 1007 N N . ALA A 1 129 ? -0.851 -0.838 11.579 1.00 92.31 129 ALA A N 1
ATOM 1008 C CA . ALA A 1 129 ? -2.108 -0.094 11.547 1.00 92.31 129 ALA A CA 1
ATOM 1009 C C . ALA A 1 129 ? -3.189 -0.741 12.436 1.00 92.31 129 ALA A C 1
ATOM 1011 O O . ALA A 1 129 ? -3.916 -0.046 13.147 1.00 92.31 129 ALA A O 1
ATOM 1012 N N . GLN A 1 130 ? -3.262 -2.076 12.472 1.00 91.50 130 GLN A N 1
ATOM 1013 C CA . GLN A 1 130 ? -4.160 -2.796 13.378 1.00 91.50 130 GLN A CA 1
ATOM 1014 C C . GLN A 1 130 ? -3.819 -2.539 14.846 1.00 91.50 130 GLN A C 1
ATOM 1016 O O . GLN A 1 130 ? -4.714 -2.230 15.631 1.00 91.50 130 GLN A O 1
ATOM 1021 N N . LYS A 1 131 ? -2.538 -2.637 15.222 1.00 91.62 131 LYS A N 1
ATOM 1022 C CA . LYS A 1 131 ? -2.090 -2.348 16.593 1.00 91.62 131 LYS A CA 1
ATOM 1023 C C . LYS A 1 131 ? -2.446 -0.925 17.011 1.00 91.62 131 LYS A C 1
ATOM 1025 O O . LYS A 1 131 ? -2.968 -0.745 18.104 1.00 91.62 131 LYS A O 1
ATOM 1030 N N . GLN A 1 132 ? -2.225 0.063 16.142 1.00 89.62 132 GLN A N 1
ATOM 1031 C CA . GLN A 1 132 ? -2.611 1.451 16.417 1.00 89.62 132 GLN A CA 1
ATOM 1032 C C . GLN A 1 132 ? -4.106 1.587 16.673 1.00 89.62 132 GLN A C 1
ATOM 1034 O O . GLN A 1 132 ? -4.491 2.143 17.695 1.00 89.62 132 GLN A O 1
ATOM 1039 N N . ARG A 1 133 ? -4.940 1.000 15.812 1.00 86.00 133 ARG A N 1
ATOM 1040 C CA . ARG A 1 133 ? -6.395 1.022 15.983 1.00 86.00 133 ARG A CA 1
ATOM 1041 C C . ARG A 1 133 ? -6.839 0.392 17.306 1.00 86.00 133 ARG A C 1
ATOM 1043 O O . ARG A 1 133 ? -7.743 0.913 17.953 1.00 86.00 133 ARG A O 1
ATOM 1050 N N . TYR A 1 134 ? -6.218 -0.714 17.723 1.00 87.19 134 TYR A N 1
ATOM 1051 C CA . TYR A 1 134 ? -6.500 -1.315 19.029 1.00 87.19 134 TYR A CA 1
ATOM 1052 C C . TYR A 1 134 ? -6.093 -0.399 20.185 1.00 87.19 134 TYR A C 1
ATOM 1054 O O . TYR A 1 134 ? -6.864 -0.256 21.131 1.00 87.19 134 TYR A O 1
ATOM 1062 N N . THR A 1 135 ? -4.925 0.242 20.106 1.00 88.31 135 THR A N 1
ATOM 1063 C CA . THR A 1 135 ? -4.469 1.211 21.114 1.00 88.31 135 THR A CA 1
ATOM 1064 C C . THR A 1 135 ? -5.402 2.420 21.193 1.00 88.31 135 THR A C 1
ATOM 1066 O O . THR A 1 135 ? -5.813 2.799 22.285 1.00 88.31 135 THR A O 1
ATOM 1069 N N . GLU A 1 136 ? -5.794 2.992 20.053 1.00 86.81 136 GLU A N 1
ATOM 1070 C CA . GLU A 1 136 ? -6.742 4.111 19.970 1.00 86.81 136 GLU A CA 1
ATOM 1071 C C . GLU A 1 136 ? -8.098 3.740 20.582 1.00 86.81 136 GLU A C 1
ATOM 1073 O O . GLU A 1 136 ? -8.638 4.488 21.394 1.00 86.81 136 GLU A O 1
ATOM 1078 N N . TYR A 1 137 ? -8.618 2.552 20.260 1.00 85.44 137 TYR A N 1
ATOM 1079 C CA . TYR A 1 137 ? -9.850 2.038 20.854 1.00 85.44 137 TYR A CA 1
ATOM 1080 C C . TYR A 1 137 ? -9.721 1.845 22.371 1.00 85.44 137 TYR A C 1
ATOM 1082 O O . TYR A 1 137 ? -10.589 2.279 23.126 1.00 85.44 137 TYR A O 1
ATOM 1090 N N . ALA A 1 138 ? -8.631 1.231 22.837 1.00 86.56 138 ALA A N 1
ATOM 1091 C CA . ALA A 1 138 ? -8.391 1.026 24.262 1.00 86.56 138 ALA A CA 1
ATOM 1092 C C . ALA A 1 138 ? -8.305 2.360 25.020 1.00 86.56 138 ALA A C 1
ATOM 1094 O O . ALA A 1 138 ? -8.894 2.496 26.094 1.00 86.56 138 ALA A O 1
ATOM 1095 N N . ASN A 1 139 ? -7.633 3.363 24.453 1.00 87.94 139 ASN A N 1
ATOM 1096 C CA . ASN A 1 139 ? -7.543 4.704 25.029 1.00 87.94 139 ASN A CA 1
ATOM 1097 C C . ASN A 1 139 ? -8.915 5.392 25.078 1.00 87.94 139 ASN A C 1
ATOM 1099 O O . ASN A 1 139 ? -9.288 5.926 26.121 1.00 87.94 139 ASN A O 1
ATOM 1103 N N . ALA A 1 140 ? -9.701 5.299 24.000 1.00 86.25 140 ALA A N 1
ATOM 1104 C CA . ALA A 1 140 ? -11.050 5.861 23.938 1.00 86.25 140 ALA A CA 1
ATOM 1105 C C . ALA A 1 140 ? -12.002 5.230 24.970 1.00 86.25 140 ALA A C 1
ATOM 1107 O O . ALA A 1 140 ? -12.788 5.936 25.595 1.00 86.25 140 ALA A O 1
ATOM 1108 N N . VAL A 1 141 ? -11.912 3.913 25.188 1.00 86.06 141 VAL A N 1
ATOM 1109 C CA . VAL A 1 141 ? -12.746 3.197 26.170 1.00 86.06 141 VAL A CA 1
ATOM 1110 C C . VAL A 1 141 ? -12.287 3.448 27.609 1.00 86.06 141 VAL A C 1
ATOM 1112 O O . VAL A 1 141 ? -13.114 3.499 28.515 1.00 86.06 141 VAL A O 1
ATOM 1115 N N . THR A 1 142 ? -10.981 3.598 27.843 1.00 84.94 142 THR A N 1
ATOM 1116 C CA . THR A 1 142 ? -10.423 3.763 29.200 1.00 84.94 142 THR A CA 1
ATOM 1117 C C . THR A 1 142 ? -10.292 5.217 29.654 1.00 84.94 142 THR A C 1
ATOM 1119 O O . THR A 1 142 ? -9.922 5.451 30.803 1.00 84.94 142 THR A O 1
ATOM 1122 N N . GLY A 1 143 ? -10.585 6.193 28.787 1.00 71.25 143 GLY A N 1
ATOM 1123 C CA . GLY A 1 143 ? -10.497 7.623 29.103 1.00 71.25 143 GLY A CA 1
ATOM 1124 C C . GLY A 1 143 ? -9.067 8.133 29.316 1.00 71.25 143 GLY A C 1
ATOM 1125 O O . GLY A 1 143 ? -8.883 9.219 29.860 1.00 71.25 143 GLY A O 1
ATOM 1126 N N . LYS A 1 144 ? -8.052 7.358 28.916 1.00 64.56 144 LYS A N 1
ATOM 1127 C CA . LYS A 1 144 ? -6.645 7.768 28.946 1.00 64.56 144 LYS A CA 1
ATOM 1128 C C . LYS A 1 144 ? -6.353 8.564 27.675 1.00 64.56 144 LYS A C 1
ATOM 1130 O O . LYS A 1 144 ? -5.986 7.979 26.658 1.00 64.56 144 LYS A O 1
ATOM 1135 N N . ILE A 1 145 ? -6.590 9.871 27.732 1.00 57.12 145 ILE A N 1
ATOM 1136 C CA . ILE A 1 145 ? -6.132 10.844 26.731 1.00 57.12 145 ILE A CA 1
ATOM 1137 C C . ILE A 1 145 ? -4.994 11.640 27.356 1.00 57.12 145 ILE A C 1
ATOM 1139 O O . ILE A 1 145 ? -5.186 12.106 28.501 1.00 57.12 145 ILE A O 1
#